Protein AF-A0A968DM29-F1 (afdb_monomer)

pLDDT: mean 95.63, std 4.89, range [68.81, 98.62]

Secondary structure (DSSP, 8-state):
-HHHHHHHHHHHHHHT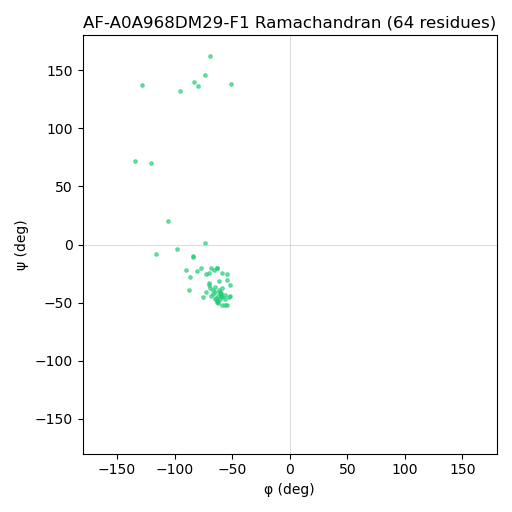T-GGGGGS-HHHHHH-STTS-HHHHHHIIIIIHHHHHHHHHHHH--TT--

Structure (mmCIF, N/CA/C/O backbone):
data_AF-A0A968DM29-F1
#
_entry.id   AF-A0A968DM29-F1
#
loop_
_atom_site.group_PDB
_atom_site.id
_atom_site.type_symbol
_atom_site.label_atom_id
_atom_site.label_alt_id
_atom_site.label_comp_id
_atom_site.label_asym_id
_atom_site.label_entity_id
_atom_site.label_seq_id
_atom_site.pdbx_PDB_ins_code
_atom_site.Cartn_x
_atom_site.Cartn_y
_atom_site.Cartn_z
_atom_site.occupancy
_atom_site.B_iso_or_equiv
_atom_site.auth_seq_id
_atom_site.auth_comp_id
_atom_site.auth_asym_id
_atom_site.auth_atom_id
_atom_site.pdbx_PDB_model_num
ATOM 1 N N . GLY A 1 1 ? 15.360 -7.374 -1.543 1.00 76.25 1 GLY A N 1
ATOM 2 C CA . GLY A 1 1 ? 16.096 -6.087 -1.566 1.00 76.25 1 GLY A CA 1
ATOM 3 C C . GLY A 1 1 ? 15.591 -5.173 -0.461 1.00 76.25 1 GLY A C 1
ATOM 4 O O . GLY A 1 1 ? 14.413 -5.253 -0.139 1.00 76.25 1 GLY A O 1
ATOM 5 N N . LYS A 1 2 ? 16.447 -4.323 0.129 1.00 90.81 2 LYS A N 1
ATOM 6 C CA . LYS A 1 2 ? 16.085 -3.438 1.264 1.00 90.81 2 LYS A CA 1
ATOM 7 C C . LYS A 1 2 ? 14.823 -2.593 1.009 1.00 90.81 2 LYS A C 1
ATOM 9 O O . LYS A 1 2 ? 14.034 -2.409 1.924 1.00 90.81 2 LYS A O 1
ATOM 14 N N . HIS A 1 3 ? 14.604 -2.168 -0.237 1.00 94.12 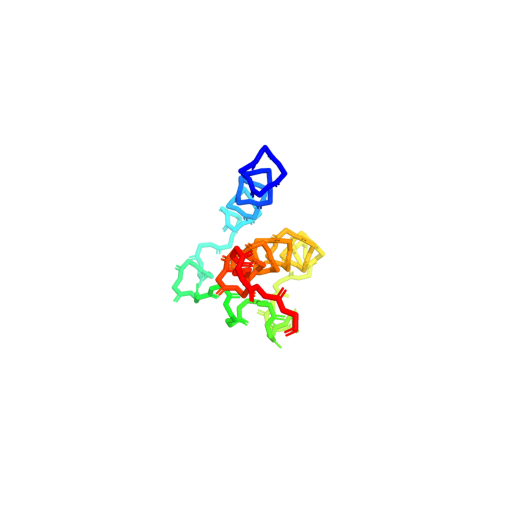3 HIS A N 1
ATOM 15 C CA . HIS A 1 3 ? 13.406 -1.435 -0.660 1.00 94.12 3 HIS A CA 1
ATOM 16 C C . HIS A 1 3 ? 12.113 -2.240 -0.485 1.00 94.12 3 HIS A C 1
ATOM 18 O O . HIS A 1 3 ? 11.181 -1.765 0.152 1.00 94.12 3 HIS A O 1
ATOM 24 N N . HIS A 1 4 ? 12.077 -3.482 -0.980 1.00 96.69 4 HIS A N 1
ATOM 25 C CA . HIS A 1 4 ? 10.910 -4.359 -0.834 1.00 96.69 4 HIS A CA 1
ATOM 26 C C . HIS A 1 4 ? 10.577 -4.603 0.642 1.00 96.69 4 HIS A C 1
ATOM 28 O O . HIS A 1 4 ? 9.426 -4.463 1.039 1.00 96.69 4 HIS A O 1
ATOM 34 N N . ASN A 1 5 ? 11.586 -4.866 1.476 1.00 97.50 5 ASN A N 1
ATOM 35 C CA . ASN A 1 5 ? 11.359 -5.082 2.905 1.00 97.50 5 ASN A CA 1
ATOM 36 C C . ASN A 1 5 ? 10.755 -3.848 3.601 1.00 97.50 5 ASN A C 1
ATOM 38 O O . ASN A 1 5 ? 9.859 -3.991 4.422 1.00 97.50 5 ASN A O 1
ATOM 42 N N . ALA A 1 6 ? 11.197 -2.637 3.241 1.00 98.19 6 ALA A N 1
ATOM 43 C CA . ALA A 1 6 ? 10.650 -1.408 3.815 1.00 98.19 6 ALA A CA 1
ATOM 44 C C . ALA A 1 6 ? 9.146 -1.250 3.531 1.00 98.19 6 ALA A C 1
ATOM 46 O O . ALA A 1 6 ? 8.393 -0.876 4.428 1.00 98.19 6 ALA A O 1
ATOM 47 N N . TYR A 1 7 ? 8.697 -1.587 2.317 1.00 98.12 7 TYR A N 1
ATOM 48 C CA . TYR A 1 7 ? 7.272 -1.589 1.986 1.00 98.12 7 TYR A CA 1
ATOM 49 C C . TYR A 1 7 ? 6.484 -2.593 2.831 1.00 98.12 7 TYR A C 1
ATOM 51 O O . TYR A 1 7 ? 5.438 -2.243 3.366 1.00 98.12 7 TYR A O 1
ATOM 59 N N . VAL A 1 8 ? 7.001 -3.810 3.016 1.00 97.81 8 VAL A N 1
ATOM 60 C CA . VAL A 1 8 ? 6.335 -4.832 3.843 1.00 97.81 8 VAL A CA 1
ATOM 61 C C . VAL A 1 8 ? 6.230 -4.374 5.301 1.00 97.81 8 VAL A C 1
ATOM 63 O O . VAL A 1 8 ? 5.145 -4.399 5.875 1.00 97.81 8 VAL A O 1
ATOM 66 N N . SER A 1 9 ? 7.326 -3.889 5.892 1.00 98.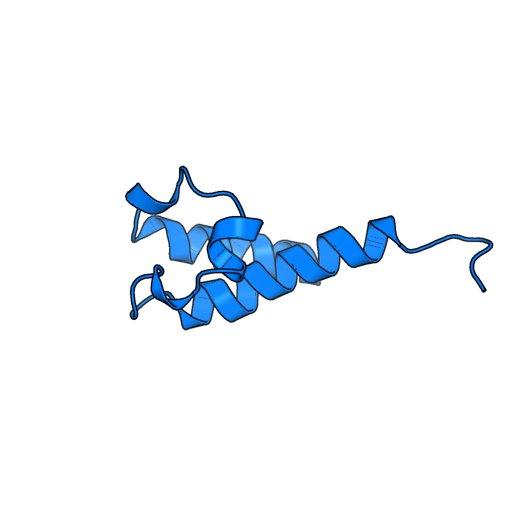25 9 SER A N 1
ATOM 67 C CA . SER A 1 9 ? 7.335 -3.419 7.284 1.00 98.25 9 SER A CA 1
ATOM 68 C C . SER A 1 9 ? 6.368 -2.257 7.516 1.00 98.25 9 SER A C 1
ATOM 70 O O . SER A 1 9 ? 5.590 -2.285 8.468 1.00 98.25 9 SER A O 1
ATOM 72 N N . ASN A 1 10 ? 6.378 -1.254 6.636 1.00 98.25 10 ASN A N 1
ATOM 73 C CA . ASN A 1 10 ? 5.504 -0.089 6.770 1.00 98.25 10 ASN A CA 1
ATOM 74 C C . ASN A 1 10 ? 4.030 -0.426 6.511 1.00 98.25 10 ASN A C 1
ATOM 76 O O . ASN A 1 10 ? 3.153 0.180 7.126 1.00 98.25 10 ASN A O 1
ATOM 80 N N . LEU A 1 11 ? 3.746 -1.371 5.605 1.00 98.12 11 LEU A N 1
ATOM 81 C CA . LEU A 1 11 ? 2.389 -1.870 5.389 1.00 98.12 11 LEU A CA 1
ATOM 82 C C . LEU A 1 11 ? 1.863 -2.562 6.651 1.00 98.12 11 LEU A C 1
ATOM 84 O O . LEU A 1 11 ? 0.782 -2.214 7.117 1.00 98.12 11 LEU A O 1
ATOM 88 N N . ASN A 1 12 ? 2.644 -3.477 7.234 1.00 97.88 12 ASN A N 1
ATOM 89 C CA . ASN A 1 12 ? 2.251 -4.198 8.447 1.00 97.88 12 ASN A CA 1
ATOM 90 C C . ASN A 1 12 ? 1.980 -3.234 9.611 1.00 97.88 12 ASN A C 1
ATOM 92 O O . ASN A 1 12 ? 0.930 -3.322 10.238 1.00 97.88 12 ASN A O 1
ATOM 96 N N . ALA A 1 13 ? 2.858 -2.248 9.822 1.00 98.19 13 ALA A N 1
ATOM 97 C CA . ALA A 1 13 ? 2.672 -1.231 10.858 1.00 98.19 13 ALA A CA 1
ATOM 98 C C . ALA A 1 13 ? 1.402 -0.377 10.657 1.00 98.19 13 ALA A C 1
ATOM 100 O O . ALA A 1 13 ? 0.800 0.085 11.624 1.00 98.19 13 ALA A O 1
ATOM 101 N N . ALA A 1 14 ? 0.971 -0.144 9.411 1.00 97.81 14 ALA A N 1
ATOM 102 C CA . ALA A 1 14 ? -0.294 0.541 9.145 1.00 97.81 14 ALA A CA 1
ATOM 103 C C . ALA A 1 14 ? -1.506 -0.352 9.467 1.00 97.81 14 ALA A C 1
ATOM 105 O O . ALA A 1 14 ? -2.479 0.130 10.046 1.00 97.81 14 ALA A O 1
ATOM 106 N N . LEU A 1 15 ? -1.436 -1.640 9.121 1.00 97.62 15 LEU A N 1
ATOM 107 C CA . LEU A 1 15 ? -2.516 -2.610 9.334 1.00 97.62 15 LEU A CA 1
ATOM 108 C C . LEU A 1 15 ? -2.734 -2.962 10.813 1.00 97.62 15 LEU A C 1
ATOM 110 O O . LEU A 1 15 ? -3.852 -3.299 11.185 1.00 97.62 15 LEU A O 1
ATOM 114 N N . GLU A 1 16 ? -1.723 -2.812 11.674 1.00 97.44 16 GLU A N 1
ATOM 115 C CA . GLU A 1 16 ? -1.858 -2.998 13.132 1.00 97.44 16 GLU A CA 1
ATOM 116 C C . GLU A 1 16 ? -2.967 -2.134 13.761 1.00 97.44 16 GLU A C 1
ATOM 118 O O . GLU A 1 16 ? -3.528 -2.505 14.792 1.00 97.44 16 GLU A O 1
ATOM 123 N N . LYS A 1 17 ? -3.313 -0.997 13.140 1.00 97.00 17 LYS A N 1
ATOM 124 C CA . LYS A 1 17 ? -4.390 -0.108 13.606 1.00 97.00 17 LYS A CA 1
ATOM 125 C C . LYS A 1 17 ? -5.796 -0.617 13.287 1.00 97.00 17 LYS A C 1
ATOM 127 O O . LYS A 1 17 ? -6.742 -0.169 13.927 1.00 97.00 17 LYS A O 1
ATOM 132 N N . HIS A 1 18 ? -5.917 -1.517 12.312 1.00 97.38 18 HIS A N 1
ATOM 133 C CA . HIS A 1 18 ? -7.182 -1.975 11.729 1.00 97.38 18 HIS A CA 1
ATOM 134 C C . HIS A 1 18 ? -7.172 -3.509 11.595 1.00 97.38 18 HIS A C 1
ATOM 136 O O . HIS A 1 18 ? -7.021 -4.038 10.487 1.00 97.38 18 HIS A O 1
ATOM 142 N N . PRO A 1 19 ? -7.274 -4.259 12.716 1.00 95.81 19 PRO A N 1
ATOM 143 C CA . PRO A 1 19 ? -7.170 -5.722 12.730 1.00 95.81 19 PRO A CA 1
ATOM 144 C C . PRO A 1 19 ? -8.201 -6.438 11.849 1.00 95.81 19 PRO A C 1
ATOM 146 O O . PRO A 1 19 ? -7.958 -7.556 11.397 1.00 95.81 19 PRO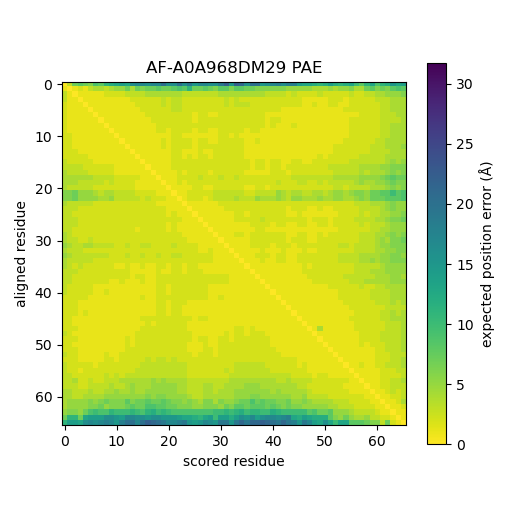 A O 1
ATOM 149 N N . GLU A 1 20 ? -9.341 -5.807 11.570 1.00 95.62 20 GLU A N 1
ATOM 150 C CA . GLU A 1 20 ? -10.364 -6.313 10.654 1.00 95.62 20 GLU A CA 1
ATOM 151 C C . GLU A 1 20 ? -9.868 -6.450 9.206 1.00 95.62 20 GLU A C 1
ATOM 153 O O . GLU A 1 20 ? -10.435 -7.219 8.429 1.00 95.62 20 GLU A O 1
ATOM 158 N N . LEU A 1 21 ? -8.785 -5.755 8.842 1.00 96.31 21 LEU A N 1
ATOM 159 C CA . LEU A 1 21 ? -8.1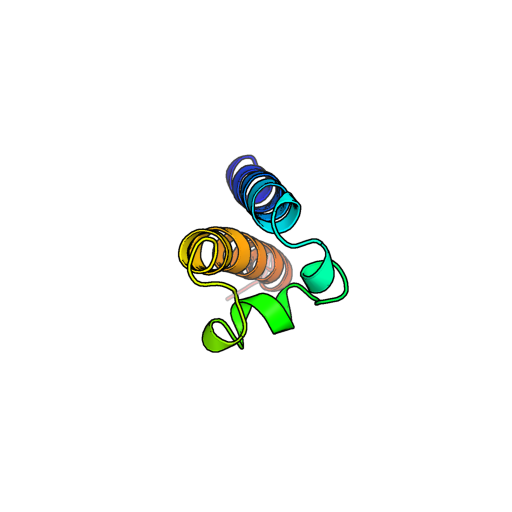47 -5.876 7.533 1.00 96.31 21 LEU A CA 1
ATOM 160 C C . LEU A 1 21 ? -7.168 -7.053 7.445 1.00 96.31 21 LEU A C 1
ATOM 162 O O . LEU A 1 21 ? -6.746 -7.386 6.341 1.00 96.31 21 LEU A O 1
ATOM 166 N N . ALA A 1 22 ? -6.829 -7.715 8.557 1.00 90.62 22 ALA A N 1
ATOM 167 C CA . ALA A 1 22 ? -5.854 -8.813 8.575 1.00 90.62 22 ALA A CA 1
ATOM 168 C C . ALA A 1 22 ? -6.289 -10.041 7.753 1.00 90.62 22 ALA A C 1
ATOM 170 O O . ALA A 1 22 ? -5.452 -10.859 7.378 1.00 90.62 22 ALA A O 1
ATOM 171 N N . GLY A 1 23 ? -7.590 -10.177 7.474 1.00 91.50 23 GLY A N 1
ATOM 172 C CA . GLY A 1 23 ? -8.129 -11.224 6.604 1.00 91.50 23 GLY A CA 1
ATOM 173 C C . GLY A 1 23 ? -8.077 -10.899 5.108 1.00 91.50 23 GLY A C 1
ATOM 174 O O . GLY A 1 23 ? -8.339 -11.790 4.304 1.00 91.50 23 GLY A O 1
ATOM 175 N N . LYS A 1 24 ? -7.765 -9.653 4.725 1.00 96.19 24 LYS A N 1
ATOM 176 C CA . LYS A 1 24 ? -7.673 -9.250 3.318 1.00 96.19 24 LYS A CA 1
ATOM 177 C C . LYS A 1 24 ? -6.305 -9.606 2.744 1.00 96.19 24 LYS A C 1
ATOM 179 O O . LYS A 1 24 ? -5.271 -9.403 3.381 1.00 96.19 24 LYS A O 1
ATOM 184 N N . SER A 1 25 ? -6.295 -10.088 1.510 1.00 97.19 25 SER A N 1
ATOM 185 C CA . SER A 1 25 ? -5.073 -10.235 0.723 1.00 97.19 25 SER A CA 1
ATOM 186 C C . SER A 1 25 ? -4.486 -8.876 0.327 1.00 97.19 25 SER A C 1
ATOM 188 O O . SER A 1 25 ? -5.162 -7.843 0.341 1.00 97.19 25 SER A O 1
ATOM 190 N N . LEU A 1 26 ? -3.205 -8.879 -0.060 1.00 97.00 26 LEU A N 1
ATOM 191 C CA . LEU A 1 26 ? -2.531 -7.688 -0.576 1.00 97.00 26 LEU A CA 1
ATOM 192 C C . LEU A 1 26 ? -3.271 -7.110 -1.788 1.00 97.00 26 LEU A C 1
ATOM 194 O O . LEU A 1 26 ? -3.499 -5.905 -1.828 1.00 97.00 26 LEU A O 1
ATOM 198 N N . ASP A 1 27 ? -3.652 -7.967 -2.737 1.00 96.75 27 ASP A N 1
ATOM 199 C CA . ASP A 1 27 ? -4.408 -7.609 -3.936 1.00 96.75 27 ASP A CA 1
ATOM 200 C C . ASP A 1 27 ? -5.705 -6.880 -3.576 1.00 96.75 27 ASP A C 1
ATOM 202 O O . ASP A 1 27 ? -5.908 -5.755 -4.026 1.00 96.75 27 ASP A O 1
ATOM 206 N N . GLU A 1 28 ? -6.525 -7.443 -2.682 1.00 97.19 28 GLU A N 1
ATOM 207 C CA . GLU A 1 28 ? -7.772 -6.804 -2.235 1.00 97.19 28 GLU A CA 1
ATOM 208 C C . GLU A 1 28 ? -7.528 -5.407 -1.648 1.00 97.19 28 GLU A C 1
ATOM 210 O O . GLU A 1 28 ? -8.251 -4.462 -1.975 1.00 97.19 28 GLU A O 1
ATOM 215 N N . LEU A 1 29 ? -6.487 -5.256 -0.821 1.00 97.31 29 LEU A N 1
ATOM 216 C CA . LEU A 1 29 ? -6.130 -3.979 -0.197 1.00 97.31 29 LEU A CA 1
ATOM 217 C C . LEU A 1 29 ? -5.700 -2.916 -1.216 1.00 97.31 29 LEU A C 1
ATOM 219 O O . LEU A 1 29 ? -5.986 -1.735 -1.012 1.00 97.31 29 LEU A O 1
ATOM 223 N N . VAL A 1 30 ? -5.001 -3.301 -2.288 1.00 97.12 30 VAL A N 1
ATOM 224 C CA . VAL A 1 30 ? -4.498 -2.346 -3.292 1.00 97.12 30 VAL A CA 1
ATOM 225 C C . VAL A 1 30 ? -5.485 -2.095 -4.433 1.00 97.12 30 VAL A C 1
ATOM 227 O O . VAL A 1 30 ? -5.406 -1.036 -5.059 1.00 97.12 30 VAL A O 1
ATOM 230 N N . THR A 1 31 ? -6.428 -3.011 -4.687 1.00 97.12 31 THR A N 1
ATOM 231 C CA . THR A 1 31 ? -7.477 -2.836 -5.708 1.00 97.12 31 THR A CA 1
ATOM 232 C C . THR A 1 31 ? -8.712 -2.097 -5.194 1.00 97.12 31 THR A C 1
ATOM 234 O O . THR A 1 31 ? -9.363 -1.410 -5.978 1.00 97.12 31 THR A O 1
ATOM 237 N N . ASP A 1 32 ? -9.016 -2.182 -3.894 1.00 97.00 32 ASP A N 1
ATOM 238 C CA . ASP A 1 32 ? -10.135 -1.469 -3.260 1.00 97.00 32 ASP A CA 1
ATOM 239 C C . ASP A 1 32 ? -9.650 -0.533 -2.141 1.00 97.00 32 ASP A C 1
ATOM 241 O O . ASP A 1 32 ? -9.886 -0.732 -0.948 1.00 97.00 32 ASP A O 1
ATOM 245 N N . LEU A 1 33 ? -8.971 0.546 -2.535 1.00 97.62 33 LEU A N 1
ATOM 246 C CA . LEU A 1 33 ? -8.512 1.572 -1.591 1.00 97.62 33 LEU A CA 1
ATOM 247 C C . LEU A 1 33 ? -9.663 2.374 -0.965 1.00 97.62 33 LEU A C 1
ATOM 249 O O . LEU A 1 33 ? -9.470 3.008 0.074 1.00 97.62 33 LEU A O 1
ATOM 253 N N . ALA A 1 34 ? -10.847 2.382 -1.584 1.00 97.19 34 ALA A N 1
ATOM 254 C CA . ALA A 1 34 ? -12.021 3.047 -1.024 1.00 97.19 34 ALA A CA 1
ATOM 255 C C . ALA A 1 34 ? -12.523 2.311 0.227 1.00 97.19 34 ALA A C 1
ATOM 257 O O . ALA A 1 34 ? -12.883 2.964 1.208 1.00 97.19 34 ALA A O 1
ATOM 258 N N . GLY A 1 35 ? -12.450 0.975 0.223 1.00 95.75 35 GLY A N 1
ATOM 259 C CA . GLY A 1 35 ? -12.719 0.115 1.376 1.00 95.75 35 GLY A CA 1
ATOM 260 C C . GLY A 1 35 ? -11.632 0.111 2.459 1.00 95.75 35 GLY A C 1
ATOM 261 O O . GLY A 1 35 ? -11.767 -0.620 3.440 1.00 95.75 35 GLY A O 1
ATOM 262 N N . VAL A 1 36 ? -10.559 0.896 2.303 1.00 97.88 36 VAL A N 1
ATOM 263 C CA . VAL A 1 36 ? -9.520 1.090 3.325 1.00 97.88 36 VAL A CA 1
ATOM 264 C C . VAL A 1 36 ? -9.828 2.357 4.146 1.00 97.88 36 VAL A C 1
ATOM 266 O O . VAL A 1 36 ? -10.088 3.415 3.547 1.00 97.88 36 VAL A O 1
ATOM 269 N N . PRO A 1 37 ? -9.768 2.290 5.494 1.00 98.19 37 PRO A N 1
ATOM 270 C CA . PRO A 1 37 ? -9.936 3.440 6.381 1.00 98.19 37 PRO A CA 1
ATOM 271 C C . PRO A 1 37 ? -9.035 4.615 5.997 1.00 98.19 37 PRO A C 1
ATOM 273 O O . PRO A 1 37 ? -7.871 4.446 5.625 1.00 98.19 37 PRO A O 1
ATOM 276 N N . GLU A 1 38 ? -9.591 5.826 6.045 1.00 98.25 38 GLU A N 1
ATOM 277 C CA . GLU A 1 38 ? -8.944 7.029 5.510 1.00 98.25 38 GLU A CA 1
ATOM 278 C C . GLU A 1 38 ? -7.578 7.308 6.155 1.00 98.25 38 GLU A C 1
ATOM 280 O O . GLU A 1 38 ? -6.631 7.685 5.461 1.00 98.25 38 GLU A O 1
ATOM 285 N N . ASP A 1 39 ? -7.451 7.047 7.456 1.00 98.44 39 ASP A N 1
ATOM 286 C CA . ASP A 1 39 ? -6.251 7.296 8.255 1.00 98.44 39 ASP A CA 1
ATOM 287 C C . ASP A 1 39 ? -5.049 6.423 7.851 1.00 98.44 39 ASP A C 1
ATOM 289 O O . ASP A 1 39 ? -3.902 6.818 8.083 1.00 98.44 39 ASP A O 1
ATOM 293 N N . ILE A 1 40 ? -5.283 5.277 7.201 1.00 98.31 40 ILE A N 1
ATOM 294 C CA . ILE A 1 40 ? -4.222 4.397 6.680 1.00 98.31 40 ILE A CA 1
ATOM 295 C C . ILE A 1 40 ? -4.217 4.259 5.155 1.00 98.31 40 ILE A C 1
ATOM 297 O O . ILE A 1 40 ? -3.255 3.721 4.603 1.00 98.31 40 ILE A O 1
ATOM 301 N N . ARG A 1 41 ? -5.223 4.780 4.440 1.00 98.44 41 ARG A N 1
ATOM 302 C CA . ARG A 1 41 ? -5.385 4.603 2.984 1.00 98.44 41 ARG A CA 1
ATOM 303 C C . ARG A 1 41 ? -4.138 4.971 2.185 1.00 98.44 41 ARG A C 1
ATOM 305 O O . ARG A 1 41 ? -3.726 4.233 1.293 1.00 98.44 41 ARG A O 1
ATOM 312 N N . THR A 1 42 ? -3.496 6.090 2.518 1.00 98.56 42 THR A N 1
ATOM 313 C CA . THR A 1 4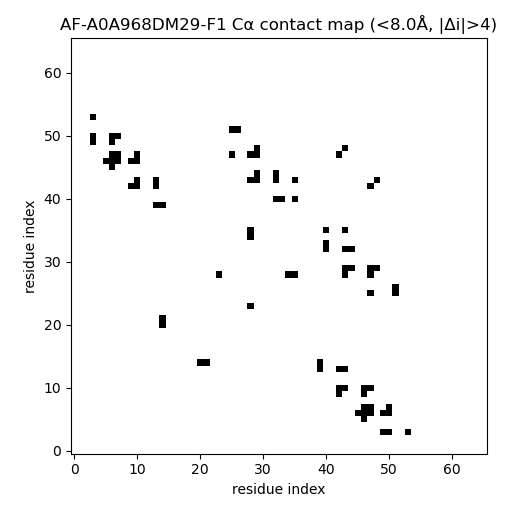2 ? -2.256 6.514 1.842 1.00 98.56 42 THR A CA 1
ATOM 314 C C . THR A 1 42 ? -1.092 5.565 2.133 1.00 98.56 42 THR A C 1
ATOM 316 O O . THR A 1 42 ? -0.307 5.264 1.231 1.00 98.56 42 THR A O 1
ATOM 319 N N . ALA A 1 43 ? -0.981 5.064 3.367 1.00 98.44 43 ALA A N 1
ATOM 320 C CA . ALA A 1 43 ? 0.054 4.107 3.744 1.00 98.44 43 ALA A CA 1
ATOM 321 C C . ALA A 1 43 ? -0.143 2.762 3.029 1.00 98.44 43 ALA A C 1
ATOM 323 O O . ALA A 1 43 ? 0.830 2.229 2.495 1.00 98.44 43 ALA A O 1
ATOM 324 N N . VAL A 1 44 ? -1.383 2.267 2.942 1.00 98.25 44 VAL A N 1
ATOM 325 C CA . VAL A 1 44 ? -1.733 1.051 2.191 1.00 98.25 44 VAL A CA 1
ATOM 326 C C . VAL A 1 44 ? -1.471 1.234 0.699 1.00 98.25 44 VAL A C 1
ATOM 328 O O . VAL A 1 44 ? -0.803 0.397 0.102 1.00 98.25 44 VAL A O 1
ATOM 331 N N . ARG A 1 45 ? -1.876 2.359 0.094 1.00 98.56 45 ARG A N 1
ATOM 332 C CA . ARG A 1 45 ? -1.581 2.644 -1.320 1.00 98.56 45 ARG A CA 1
ATOM 333 C C . ARG A 1 45 ? -0.080 2.601 -1.609 1.00 98.56 45 ARG A C 1
ATOM 335 O O . ARG A 1 45 ? 0.353 1.929 -2.538 1.00 98.56 45 ARG A O 1
ATOM 342 N N . ASN A 1 46 ? 0.714 3.333 -0.829 1.00 98.50 46 ASN A N 1
ATOM 343 C CA . ASN A 1 46 ? 2.133 3.514 -1.126 1.00 98.50 46 ASN A CA 1
ATOM 344 C C . ASN A 1 46 ? 2.953 2.256 -0.795 1.00 98.50 46 ASN A C 1
ATOM 346 O O . ASN A 1 46 ? 3.794 1.842 -1.591 1.00 98.50 46 ASN A O 1
ATOM 350 N N . ASN A 1 47 ? 2.715 1.645 0.368 1.00 98.62 47 ASN A N 1
ATOM 351 C CA . ASN A 1 47 ? 3.486 0.488 0.820 1.00 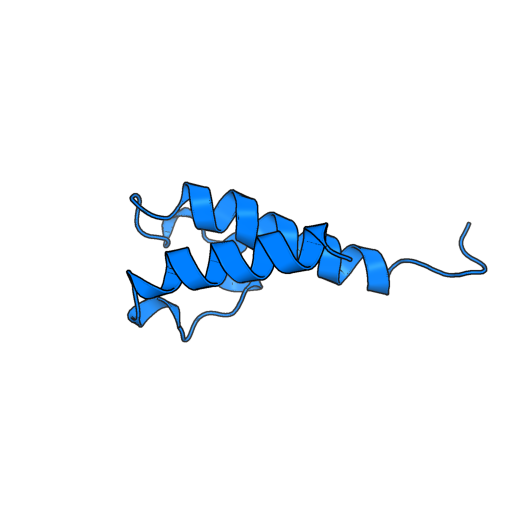98.62 47 ASN A CA 1
AT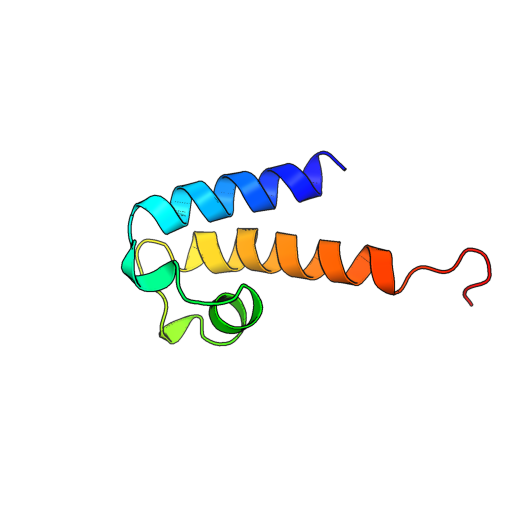OM 352 C C . ASN A 1 47 ? 2.911 -0.832 0.300 1.00 98.62 47 ASN A C 1
ATOM 354 O O . ASN A 1 47 ? 3.672 -1.686 -0.142 1.00 98.62 47 ASN A O 1
ATOM 358 N N . GLY A 1 48 ? 1.587 -0.978 0.255 1.00 98.06 48 GLY A N 1
ATOM 359 C CA . GLY A 1 48 ? 0.931 -2.112 -0.398 1.00 98.06 48 GLY A CA 1
ATOM 360 C C . GLY A 1 48 ? 1.235 -2.150 -1.892 1.00 98.06 48 GLY A C 1
ATOM 361 O O . GLY A 1 48 ? 1.713 -3.166 -2.389 1.00 98.06 48 GLY A O 1
ATOM 362 N N . GLY A 1 49 ? 1.095 -1.021 -2.594 1.00 98.06 49 GLY A N 1
ATOM 363 C CA . GLY A 1 49 ? 1.492 -0.921 -4.002 1.00 98.06 49 GLY A CA 1
ATOM 364 C C . GLY A 1 49 ? 2.987 -1.189 -4.214 1.00 98.06 49 GLY A C 1
ATOM 365 O O . GLY A 1 49 ? 3.366 -1.925 -5.122 1.00 98.06 49 GLY A O 1
ATOM 366 N N . GLY A 1 50 ? 3.851 -0.665 -3.338 1.00 97.94 50 GLY A N 1
ATOM 367 C CA . GLY A 1 50 ? 5.289 -0.947 -3.369 1.00 97.94 50 GLY A CA 1
ATOM 368 C C . GLY A 1 50 ? 5.617 -2.435 -3.201 1.00 97.94 50 GLY A C 1
ATOM 369 O O . GLY A 1 50 ? 6.439 -2.968 -3.953 1.00 97.94 50 GLY A O 1
ATOM 370 N N . HIS A 1 51 ? 4.952 -3.116 -2.264 1.00 97.81 51 HIS A N 1
ATOM 371 C CA . HIS A 1 51 ? 5.077 -4.558 -2.063 1.00 97.81 51 HIS A CA 1
ATOM 372 C C . HIS A 1 51 ? 4.562 -5.345 -3.276 1.00 97.81 51 HIS A C 1
ATOM 374 O O . HIS A 1 51 ? 5.266 -6.249 -3.740 1.00 97.81 51 HIS A O 1
ATOM 380 N N . PHE A 1 52 ? 3.386 -5.000 -3.805 1.00 97.56 52 PHE A N 1
ATOM 381 C CA . PHE A 1 52 ? 2.788 -5.661 -4.967 1.00 97.56 52 PHE A CA 1
ATOM 382 C C . PHE A 1 52 ? 3.710 -5.562 -6.188 1.00 97.56 52 PHE A C 1
ATOM 384 O O . PHE A 1 52 ? 4.119 -6.579 -6.749 1.00 97.56 52 PHE A O 1
ATOM 391 N N . ASN A 1 53 ? 4.156 -4.345 -6.513 1.00 97.00 53 ASN A N 1
ATOM 392 C CA . ASN A 1 53 ? 5.033 -4.084 -7.652 1.00 97.00 53 ASN A CA 1
ATOM 393 C C . ASN A 1 53 ? 6.358 -4.848 -7.555 1.00 97.00 53 ASN A C 1
ATOM 395 O O . ASN A 1 53 ? 6.811 -5.403 -8.549 1.00 97.00 53 ASN A O 1
ATOM 399 N N . HIS A 1 54 ? 6.979 -4.909 -6.371 1.00 96.44 54 HIS A N 1
ATOM 400 C CA . HIS A 1 54 ? 8.225 -5.664 -6.201 1.00 96.44 54 HIS A CA 1
ATOM 401 C C . HIS A 1 54 ? 8.005 -7.173 -6.276 1.00 96.44 54 HIS A C 1
ATOM 403 O O . HIS A 1 54 ? 8.866 -7.875 -6.796 1.00 96.44 54 HIS A O 1
ATOM 409 N N . SER A 1 55 ? 6.871 -7.675 -5.786 1.00 94.88 55 SER A N 1
ATOM 410 C CA . SER A 1 55 ? 6.549 -9.103 -5.885 1.00 94.88 55 SER A CA 1
ATOM 411 C C . SER A 1 55 ? 6.362 -9.514 -7.343 1.00 94.88 55 SER A C 1
ATOM 413 O O . SER A 1 55 ? 6.893 -10.543 -7.743 1.00 94.88 55 SER A O 1
ATOM 415 N N . LEU A 1 56 ? 5.700 -8.674 -8.147 1.00 94.75 56 LEU A N 1
ATOM 416 C CA . LEU A 1 56 ? 5.563 -8.875 -9.590 1.00 94.75 56 LEU A CA 1
ATOM 417 C C . LEU A 1 56 ? 6.896 -8.712 -10.332 1.00 94.75 56 LEU A C 1
ATOM 419 O O . LEU A 1 56 ? 7.219 -9.515 -11.197 1.00 94.75 56 LEU A O 1
ATOM 423 N N . PHE A 1 57 ? 7.688 -7.689 -10.004 1.00 94.38 57 PHE A N 1
ATOM 424 C CA . PHE A 1 57 ? 8.931 -7.383 -10.716 1.00 94.38 57 PHE A CA 1
ATOM 425 C C . PHE A 1 57 ? 9.859 -8.598 -10.815 1.00 94.38 57 PHE A C 1
ATOM 427 O O . PHE A 1 57 ? 10.362 -8.906 -11.889 1.00 94.38 57 PHE A O 1
ATOM 434 N N . TRP A 1 58 ? 10.035 -9.335 -9.717 1.00 91.19 58 TRP A N 1
ATOM 435 C CA . TRP A 1 58 ? 10.919 -10.499 -9.707 1.00 91.19 58 TRP A CA 1
ATOM 436 C C . TRP A 1 58 ? 10.364 -11.704 -10.469 1.00 91.19 58 TRP A C 1
ATOM 438 O O . TRP A 1 58 ? 11.156 -12.520 -10.931 1.00 91.19 58 TRP A O 1
ATOM 448 N N . THR A 1 59 ? 9.041 -11.828 -10.619 1.00 92.44 59 THR A N 1
ATOM 449 C CA . THR A 1 59 ? 8.428 -12.948 -11.354 1.00 92.44 59 THR A CA 1
ATOM 450 C C . THR A 1 59 ? 8.463 -12.745 -12.864 1.00 92.44 59 THR A C 1
ATOM 452 O O . THR A 1 59 ? 8.410 -13.723 -13.603 1.00 92.44 59 THR A O 1
ATOM 455 N N . VAL A 1 60 ? 8.568 -11.495 -13.324 1.00 93.50 60 VAL A N 1
ATOM 456 C CA . VAL A 1 60 ? 8.594 -11.153 -14.757 1.00 93.50 60 VAL A CA 1
ATOM 457 C C . VAL A 1 60 ? 10.003 -10.941 -15.312 1.00 93.50 60 VAL A C 1
ATOM 459 O O . VAL A 1 60 ? 10.163 -10.727 -16.511 1.00 93.50 60 VAL A O 1
ATOM 462 N N . MET A 1 61 ? 11.038 -11.000 -14.471 1.00 93.88 61 MET A N 1
ATOM 463 C CA . MET A 1 61 ? 12.422 -10.982 -14.940 1.00 93.88 61 MET A CA 1
ATOM 464 C C . MET A 1 61 ? 12.848 -12.362 -15.441 1.00 93.88 61 MET A C 1
ATOM 466 O O . MET A 1 61 ? 12.642 -13.372 -14.772 1.00 93.88 61 MET A O 1
ATOM 470 N N . SER A 1 62 ? 13.536 -12.383 -16.579 1.00 93.50 62 SER A N 1
ATOM 471 C CA . SER A 1 62 ? 14.213 -13.564 -17.112 1.00 93.50 62 SER A CA 1
ATOM 472 C C . SER A 1 62 ? 15.662 -13.201 -17.445 1.00 93.50 62 SER A C 1
ATOM 474 O O . SER A 1 62 ? 15.874 -12.135 -18.030 1.00 93.50 62 SER A O 1
ATOM 476 N N . PRO A 1 63 ? 16.656 -14.051 -17.118 1.00 92.38 63 PRO A N 1
ATOM 477 C CA . PRO A 1 63 ? 18.028 -13.884 -17.605 1.00 92.38 63 PRO A CA 1
ATOM 478 C C . PRO A 1 63 ? 18.108 -13.794 -19.135 1.00 92.38 63 PRO A C 1
ATOM 480 O O . PRO A 1 63 ? 18.962 -13.088 -19.659 1.00 92.38 63 PRO A O 1
ATOM 483 N N . ASP A 1 64 ? 17.175 -14.458 -19.820 1.00 94.56 64 ASP A N 1
ATOM 484 C CA . ASP A 1 64 ? 17.069 -14.520 -21.279 1.00 94.56 64 ASP A CA 1
ATOM 485 C C . ASP A 1 64 ? 15.915 -13.646 -21.814 1.00 94.56 64 ASP A C 1
ATOM 487 O O . ASP A 1 64 ? 15.380 -13.901 -22.889 1.00 94.56 64 ASP A O 1
ATOM 491 N N . GLY A 1 65 ? 15.447 -12.668 -21.031 1.00 83.50 65 GLY A N 1
ATOM 492 C CA . GLY A 1 65 ? 14.328 -11.801 -21.413 1.00 83.50 65 GLY A CA 1
ATOM 493 C C . GLY A 1 65 ? 14.694 -10.772 -22.489 1.00 83.50 65 GLY A C 1
ATOM 494 O O . GLY A 1 65 ? 15.806 -10.244 -22.495 1.00 83.50 65 GLY A O 1
ATOM 495 N N . GLY A 1 66 ? 13.732 -10.453 -23.361 1.00 68.81 66 GLY A N 1
ATOM 496 C CA . GLY A 1 66 ? 13.882 -9.535 -24.497 1.00 68.81 66 GLY A CA 1
ATOM 497 C C . GLY A 1 66 ? 12.970 -9.918 -25.649 1.00 68.81 66 GLY A C 1
ATOM 498 O O . GLY A 1 66 ? 13.001 -11.105 -26.033 1.00 68.81 66 GLY A O 1
#

Sequence (66 aa):
GKHHNAYVSNLNAALEKHPELAGKSLDELVTDLAGVPEDIRTAVRNNGGGHFNHSLFWTVMSPDGG

Foldseek 3Di:
DVQLVVLVVLLVVLCVVPVVCVPPDLCRCQVCLVPPDPVCSVSSNVSSVSNVVVVVVVVPDDPPDD

Nearest PDB structures (f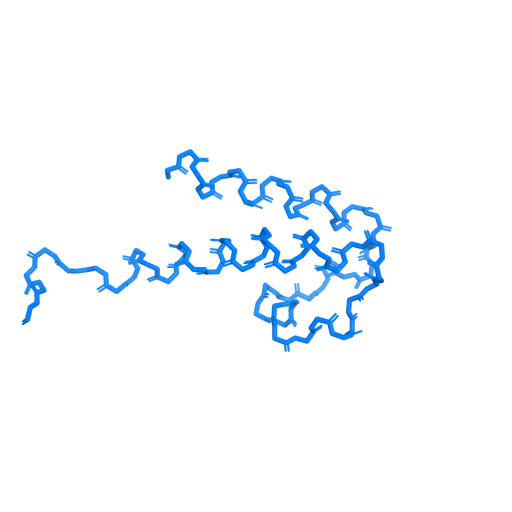oldseek):
  1xre-assembly1_B  TM=9.533E-01  e=5.938E-05  Bacillus anthracis
  3mds-assembly1_A  TM=9.189E-01  e=3.949E-05  Thermus thermophilus
  1xuq-assembly1_B  TM=9.403E-01  e=6.294E-05  Bacillus anthracis
  8avk-assembly1_B  TM=9.464E-01  e=2.549E-04  Candidatus Wolfebacteria bacterium GW2011_GWB1_47_1
  4jyy-assembly1_A  TM=9.229E-01  e=2.549E-04  Clostridioides difficile 630

Solvent-accessible surface area (backbone atoms only — not comparable to full-atom values): 3898 Å² total; per-residue (Å²): 106,77,69,45,53,52,19,50,55,54,27,51,63,49,44,71,81,43,66,86,53,72,82,55,53,70,65,56,53,54,74,40,51,82,84,37,61,76,94,41,30,66,50,39,49,56,18,40,43,44,32,51,52,49,60,50,52,67,74,71,60,52,100,85,61,132

Radius of gyration: 13.19 Å; Cα contacts (8 Å, |Δi|>4): 44; chains: 1; bounding box: 31×22×38 Å

Mean predicted aligned error: 2.83 Å